Protein AF-A0A445B9T6-F1 (afdb_monomer_lite)

Sequence (59 aa):
MKPEDVIIREVYVVRLWENPSKFNEKEVGSIEMILQDIKGDRIHASIPNPILKKWLGNI

Radius of gyration: 13.99 Å; chains: 1; bounding box: 39×22×29 Å

pLDDT: mean 91.02, std 9.48, range [49.88, 98.19]

Secondary structure (DSSP, 8-state):
--GGGPPP--EEEEEEEEEE-SS-TTSEEEEEEEEEETT--EEEEEEEHHHHHHHH---

Foldseek 3Di:
DDPVVDDDADWDWPDWDFDACPVGRVDGQWIWTWIAGPVGDTDIDIGGPVNVCVVVDPD

Organism: Arachis hypogaea (NCBI:txid3818)

Structure (mmCIF, N/CA/C/O backbone):
data_AF-A0A445B9T6-F1
#
_entry.id   AF-A0A445B9T6-F1
#
loop_
_atom_site.group_PDB
_atom_site.id
_atom_site.type_symbol
_atom_site.label_atom_id
_atom_site.label_alt_id
_atom_site.label_comp_id
_atom_site.label_asym_id
_atom_site.label_entity_id
_atom_site.label_seq_id
_atom_site.pdbx_PDB_ins_code
_atom_site.Cartn_x
_atom_site.Cartn_y
_atom_site.Cartn_z
_atom_site.occupancy
_atom_site.B_iso_or_equiv
_atom_site.auth_seq_id
_atom_site.auth_comp_id
_atom_site.auth_asym_id
_atom_site.auth_atom_id
_atom_site.pdbx_PDB_model_num
ATOM 1 N N . MET A 1 1 ? 13.667 1.732 13.049 1.00 71.81 1 MET A N 1
ATOM 2 C CA . MET A 1 1 ? 14.090 1.917 11.651 1.00 71.81 1 MET A CA 1
ATOM 3 C C . MET A 1 1 ? 15.118 3.019 11.661 1.00 71.81 1 MET A C 1
ATOM 5 O O . MET A 1 1 ? 14.822 4.078 12.211 1.00 71.81 1 MET A O 1
ATOM 9 N N . LYS A 1 2 ? 16.332 2.734 11.211 1.00 86.06 2 LYS A N 1
ATOM 10 C CA . LYS A 1 2 ? 17.383 3.743 11.150 1.00 86.06 2 LYS A CA 1
ATOM 11 C C . LYS A 1 2 ? 17.238 4.528 9.835 1.00 86.06 2 LYS A C 1
ATOM 13 O O . LYS A 1 2 ? 16.634 4.000 8.902 1.00 86.06 2 LYS A O 1
ATOM 18 N N . PRO A 1 3 ? 17.704 5.784 9.744 1.00 82.00 3 PRO A N 1
ATOM 19 C CA . PRO A 1 3 ? 17.547 6.590 8.530 1.00 82.00 3 PRO A CA 1
ATOM 20 C C . PRO A 1 3 ? 18.104 5.922 7.266 1.00 82.00 3 PRO A C 1
ATOM 22 O O . PRO A 1 3 ? 17.522 6.060 6.196 1.00 82.00 3 PRO A O 1
ATOM 25 N N . GLU A 1 4 ? 19.184 5.154 7.397 1.00 88.94 4 GLU A N 1
ATOM 26 C CA . GLU A 1 4 ? 19.807 4.385 6.316 1.00 88.94 4 GLU A CA 1
ATOM 27 C C . GLU A 1 4 ? 18.938 3.241 5.769 1.00 88.94 4 GLU A C 1
ATOM 29 O O . GLU A 1 4 ? 19.179 2.773 4.660 1.00 88.94 4 GLU A O 1
ATOM 34 N N . ASP A 1 5 ? 17.903 2.824 6.505 1.00 90.62 5 ASP A N 1
ATOM 35 C CA . ASP A 1 5 ? 16.938 1.818 6.050 1.00 90.62 5 ASP A CA 1
ATOM 36 C C . ASP A 1 5 ? 15.858 2.435 5.129 1.00 90.62 5 ASP A C 1
ATOM 38 O O . ASP A 1 5 ? 15.023 1.716 4.576 1.00 90.62 5 ASP A O 1
ATOM 42 N N . VAL A 1 6 ? 15.828 3.770 4.979 1.00 87.12 6 VAL A N 1
ATOM 43 C CA . VAL A 1 6 ? 14.805 4.489 4.207 1.00 87.12 6 VAL A CA 1
ATOM 44 C C . VAL A 1 6 ? 15.233 4.634 2.753 1.00 87.12 6 VAL A C 1
ATOM 46 O O . VAL A 1 6 ? 16.184 5.337 2.423 1.00 87.12 6 VAL A O 1
ATOM 49 N N . ILE A 1 7 ? 14.461 4.022 1.859 1.00 87.00 7 ILE A N 1
ATOM 50 C CA . ILE A 1 7 ? 14.616 4.180 0.414 1.00 87.00 7 ILE A CA 1
ATOM 51 C C . ILE A 1 7 ? 13.543 5.149 -0.084 1.00 87.00 7 ILE A C 1
ATOM 53 O O . ILE A 1 7 ? 12.352 4.926 0.129 1.00 87.00 7 ILE A O 1
ATOM 57 N N . ILE A 1 8 ? 13.961 6.205 -0.782 1.00 88.69 8 ILE A N 1
ATOM 58 C CA .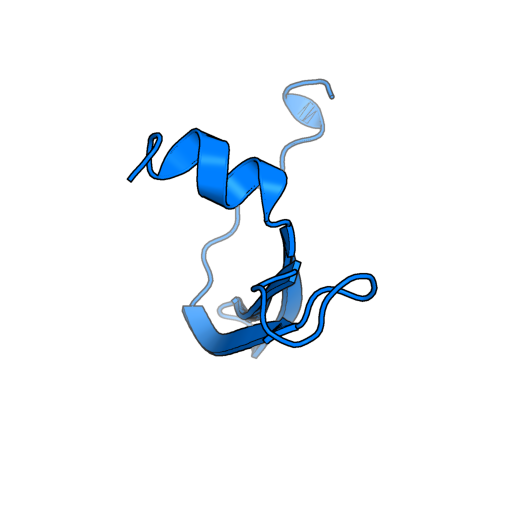 ILE A 1 8 ? 13.064 7.165 -1.437 1.00 88.69 8 ILE A CA 1
ATOM 59 C C . ILE A 1 8 ? 13.002 6.822 -2.927 1.00 88.69 8 ILE A C 1
ATOM 61 O O . ILE A 1 8 ? 14.037 6.629 -3.565 1.00 88.69 8 ILE A O 1
ATOM 65 N N . ARG A 1 9 ? 11.791 6.734 -3.486 1.00 88.81 9 ARG A N 1
ATOM 66 C CA . ARG A 1 9 ? 11.567 6.516 -4.920 1.00 88.81 9 ARG A CA 1
ATOM 67 C C . ARG A 1 9 ? 10.465 7.422 -5.446 1.00 88.81 9 ARG A C 1
ATOM 69 O O . ARG A 1 9 ? 9.446 7.605 -4.786 1.00 88.81 9 ARG A O 1
ATOM 76 N N . GLU A 1 10 ? 10.664 7.920 -6.659 1.00 94.56 10 GLU A N 1
ATOM 77 C CA . GLU A 1 10 ? 9.613 8.564 -7.439 1.00 94.5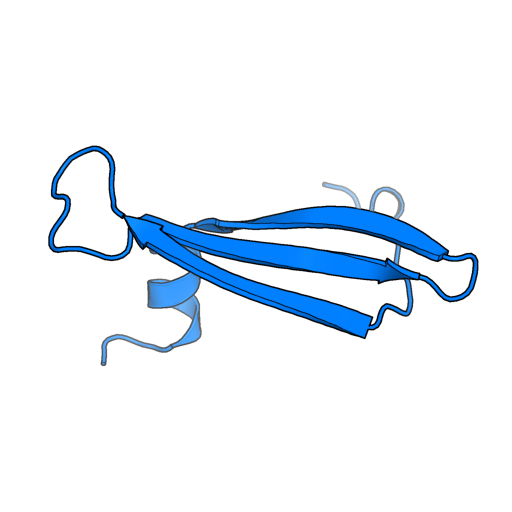6 10 GLU A CA 1
ATOM 78 C C . GLU A 1 10 ? 8.752 7.496 -8.111 1.00 94.56 10 GLU A C 1
ATOM 80 O O . GLU A 1 10 ? 9.259 6.573 -8.755 1.00 94.56 10 GLU A O 1
ATOM 85 N N . VAL A 1 11 ? 7.442 7.609 -7.924 1.00 96.12 11 VAL A N 1
ATOM 86 C CA . VAL A 1 11 ? 6.447 6.656 -8.413 1.00 96.12 11 VAL A CA 1
ATOM 87 C C . VAL A 1 11 ? 5.167 7.391 -8.791 1.00 96.12 11 VAL A C 1
ATOM 89 O O . VAL A 1 11 ? 4.883 8.474 -8.279 1.00 96.12 11 VAL A O 1
ATOM 92 N N . TYR A 1 12 ? 4.361 6.764 -9.640 1.00 97.06 12 TYR A N 1
ATOM 93 C CA . TYR A 1 12 ? 3.011 7.204 -9.976 1.00 97.06 12 TYR A CA 1
ATOM 94 C C . TYR A 1 12 ? 1.977 6.268 -9.350 1.00 97.06 12 TYR A C 1
ATOM 96 O O . TYR A 1 12 ? 2.183 5.053 -9.279 1.00 97.06 12 TYR A O 1
ATOM 104 N N . VAL A 1 13 ? 0.839 6.820 -8.922 1.00 97.06 13 VAL A N 1
ATOM 105 C CA . VAL A 1 13 ? -0.305 6.022 -8.460 1.00 97.06 13 VAL A CA 1
ATOM 106 C C . VAL A 1 13 ? -1.064 5.506 -9.680 1.00 97.06 13 VAL A C 1
ATOM 108 O O . VAL A 1 13 ? -1.620 6.289 -10.446 1.00 97.06 13 VAL A O 1
ATOM 111 N N . VAL A 1 14 ? -1.098 4.185 -9.860 1.00 97.88 14 VAL A N 1
ATOM 112 C CA . VAL A 1 14 ? -1.797 3.531 -10.981 1.00 97.88 14 VAL A CA 1
ATOM 113 C C . VAL A 1 14 ? -3.221 3.146 -10.598 1.00 97.88 14 VAL A C 1
ATOM 115 O O . VAL A 1 14 ? -4.138 3.253 -11.410 1.00 97.88 14 VAL A O 1
ATOM 118 N N . ARG A 1 15 ? -3.413 2.660 -9.369 1.00 98.12 15 ARG A N 1
ATOM 119 C CA . ARG A 1 15 ? -4.725 2.310 -8.807 1.00 98.12 15 ARG A CA 1
ATOM 120 C C . ARG A 1 15 ? -4.759 2.629 -7.324 1.00 98.12 15 ARG A C 1
ATOM 122 O O . ARG A 1 15 ? -3.745 2.469 -6.649 1.00 98.12 15 ARG A O 1
ATOM 129 N N . LEU A 1 16 ? -5.937 3.015 -6.851 1.00 97.69 16 LEU A N 1
ATOM 130 C CA . LEU A 1 16 ? -6.232 3.326 -5.460 1.00 97.69 16 LEU A CA 1
ATOM 131 C C . LEU A 1 16 ? -7.633 2.803 -5.139 1.00 97.69 16 LEU A C 1
ATOM 133 O O . LEU A 1 16 ? -8.554 3.049 -5.921 1.00 97.69 16 LEU A O 1
ATOM 137 N N . TRP A 1 17 ? -7.796 2.077 -4.037 1.00 97.75 17 TRP A N 1
ATOM 138 C CA . TRP A 1 17 ? -9.111 1.618 -3.589 1.00 97.75 17 TRP A CA 1
ATOM 139 C C . TRP A 1 17 ? -9.168 1.435 -2.072 1.00 97.75 17 TRP A C 1
ATOM 141 O O . TRP A 1 17 ? -8.153 1.222 -1.408 1.00 97.75 17 TRP A O 1
ATOM 151 N N . GLU A 1 18 ? -10.379 1.513 -1.529 1.00 96.12 18 GLU A N 1
ATOM 152 C CA . GLU A 1 18 ? -10.660 1.152 -0.143 1.00 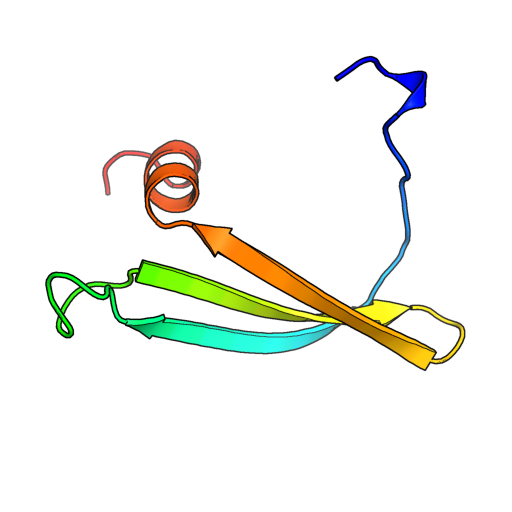96.12 18 GLU A CA 1
ATOM 153 C C . GLU A 1 18 ? -10.776 -0.366 -0.021 1.00 96.12 18 GLU A C 1
ATOM 155 O O . GLU A 1 18 ? -11.465 -1.021 -0.806 1.00 96.12 18 GLU A O 1
ATOM 160 N N . ASN A 1 19 ? -10.110 -0.929 0.980 1.00 96.62 19 ASN A N 1
ATOM 161 C CA . ASN A 1 19 ? -10.258 -2.323 1.356 1.00 96.62 19 ASN A CA 1
ATOM 162 C C . ASN A 1 19 ? -11.021 -2.406 2.691 1.00 96.62 19 ASN A C 1
ATOM 164 O O . ASN A 1 19 ? -10.591 -1.782 3.670 1.00 96.62 19 ASN A O 1
ATOM 168 N N . PRO A 1 20 ? -12.139 -3.151 2.759 1.00 95.88 20 PRO A N 1
ATOM 169 C CA . PRO A 1 20 ? -12.941 -3.258 3.972 1.00 95.88 20 PRO A CA 1
ATOM 170 C C . PRO A 1 20 ? -12.168 -3.840 5.159 1.00 95.88 20 PRO A C 1
ATOM 172 O O . PRO A 1 20 ? -11.254 -4.658 5.015 1.00 95.88 20 PRO A O 1
ATOM 175 N N . SER A 1 21 ? -12.555 -3.437 6.367 1.00 93.81 21 SER A N 1
ATOM 176 C CA . SER A 1 21 ? -12.036 -4.025 7.598 1.00 93.81 21 SER A CA 1
ATOM 177 C C . SER A 1 21 ? -12.489 -5.477 7.737 1.00 93.81 21 SER A C 1
ATOM 179 O O . SER A 1 21 ? -13.654 -5.808 7.534 1.00 93.81 21 SER A O 1
ATOM 181 N N . LYS A 1 22 ? -11.572 -6.342 8.186 1.00 92.56 22 LYS A N 1
ATOM 182 C CA . LYS A 1 22 ? -11.867 -7.754 8.489 1.00 92.56 22 LYS A CA 1
ATOM 183 C C . LYS A 1 22 ? -12.823 -7.934 9.674 1.00 92.56 22 LYS A C 1
ATOM 185 O O . LYS A 1 22 ? -13.368 -9.017 9.845 1.00 92.56 22 LYS A O 1
ATOM 190 N N . PHE A 1 23 ? -12.980 -6.907 10.513 1.00 91.31 23 PHE A N 1
ATOM 191 C CA . PHE A 1 23 ? -13.831 -6.948 11.708 1.00 91.31 23 PHE A CA 1
ATOM 192 C C . PHE A 1 23 ? -15.213 -6.326 11.473 1.00 91.31 23 PHE A C 1
ATOM 194 O O . PHE A 1 23 ? -16.168 -6.689 12.153 1.00 91.31 23 PHE A O 1
ATOM 201 N N . ASN A 1 24 ? -15.315 -5.385 10.529 1.00 92.69 24 ASN A N 1
ATOM 202 C CA . ASN A 1 24 ? -16.558 -4.723 10.144 1.00 92.69 24 ASN A CA 1
ATOM 203 C C . ASN A 1 24 ? -16.461 -4.285 8.677 1.00 92.69 24 ASN A C 1
ATOM 205 O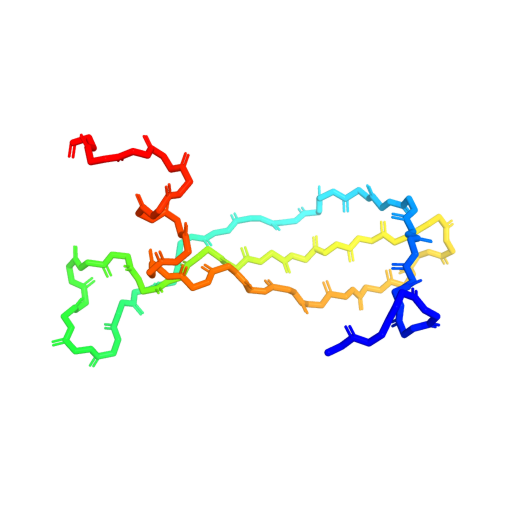 O . ASN A 1 24 ? -15.831 -3.276 8.376 1.00 92.69 24 ASN A O 1
ATOM 209 N N . GLU A 1 25 ? -17.111 -5.007 7.768 1.00 92.56 25 GLU A N 1
ATOM 210 C CA . GLU A 1 25 ? -17.044 -4.726 6.324 1.00 92.56 25 GLU A CA 1
ATOM 211 C C . GLU A 1 25 ? -17.632 -3.358 5.932 1.00 92.56 25 GLU A C 1
ATOM 213 O O . GLU A 1 25 ? -17.387 -2.874 4.831 1.00 92.56 25 GLU A O 1
ATOM 218 N N . LYS A 1 26 ? -18.385 -2.706 6.831 1.00 93.12 26 LYS A N 1
ATOM 219 C CA . LYS A 1 26 ? -18.895 -1.339 6.631 1.00 93.12 26 LYS A CA 1
ATOM 220 C C . LYS A 1 26 ? -17.855 -0.256 6.927 1.00 93.12 26 LYS A C 1
ATOM 222 O O . LYS A 1 26 ? -18.117 0.914 6.671 1.00 93.12 26 LYS A O 1
ATOM 227 N N . GLU A 1 27 ? -16.712 -0.622 7.502 1.00 91.38 27 GLU A N 1
ATOM 228 C CA . GLU A 1 27 ? -15.616 0.291 7.809 1.00 91.38 27 GLU A CA 1
ATOM 229 C C . GLU A 1 27 ? -14.440 0.079 6.859 1.00 91.38 27 GLU A C 1
ATOM 231 O O . GLU A 1 27 ? -14.080 -1.050 6.521 1.00 91.38 27 GLU A O 1
ATOM 236 N N . VAL A 1 28 ? -13.767 1.174 6.505 1.00 93.00 28 VAL A N 1
ATOM 237 C CA . VAL A 1 28 ? -12.494 1.116 5.783 1.00 93.00 28 VAL A CA 1
ATOM 238 C C . VAL A 1 28 ? -11.438 0.467 6.682 1.00 93.00 28 VAL A C 1
ATOM 240 O O . VAL A 1 28 ? -11.166 0.931 7.792 1.00 93.00 28 VAL A O 1
ATOM 243 N N . GLY A 1 29 ? -10.836 -0.625 6.215 1.00 94.75 29 GLY A N 1
ATOM 244 C CA . GLY A 1 29 ? -9.739 -1.325 6.889 1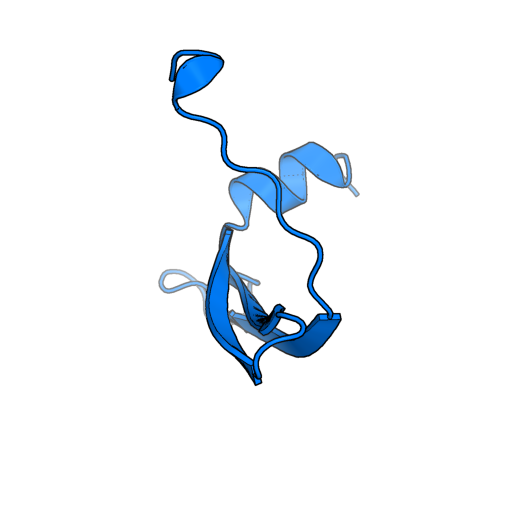.00 94.75 29 GLY A CA 1
ATOM 245 C C . GLY A 1 29 ? -8.368 -0.796 6.476 1.00 94.75 29 GLY A C 1
ATOM 246 O O . GLY A 1 29 ? -7.473 -0.646 7.315 1.00 94.75 29 GLY A O 1
ATOM 247 N N . SER A 1 30 ? -8.217 -0.473 5.197 1.00 96.19 30 SER A N 1
ATOM 248 C CA . SER A 1 30 ? -7.017 0.132 4.624 1.00 96.19 30 SER A CA 1
ATOM 249 C C . SER A 1 30 ? -7.335 0.832 3.305 1.00 96.19 30 SER A C 1
ATOM 251 O O . SER A 1 30 ? -8.346 0.551 2.663 1.00 96.19 30 SER A O 1
ATOM 253 N N . ILE A 1 31 ? -6.449 1.737 2.896 1.00 96.50 31 ILE A N 1
ATOM 254 C CA . ILE A 1 31 ? -6.344 2.154 1.498 1.00 96.50 31 ILE A CA 1
ATOM 255 C C . ILE A 1 31 ? -5.252 1.312 0.856 1.00 96.50 31 ILE A C 1
ATOM 257 O O . ILE A 1 31 ? -4.108 1.332 1.310 1.00 96.50 31 ILE A O 1
ATOM 261 N N . GLU A 1 32 ? -5.599 0.592 -0.197 1.00 97.75 32 GLU A N 1
ATOM 262 C CA . GLU A 1 32 ? -4.656 -0.183 -0.994 1.00 97.75 32 GLU A CA 1
ATOM 263 C C . GLU A 1 32 ? -4.332 0.572 -2.284 1.00 97.75 32 GLU A C 1
ATOM 265 O O . GLU A 1 32 ? -5.168 1.294 -2.843 1.00 97.75 32 GLU A O 1
ATOM 270 N N . MET A 1 33 ? -3.101 0.421 -2.763 1.00 97.94 33 MET A N 1
ATOM 271 C CA . MET A 1 33 ? -2.647 1.078 -3.980 1.00 97.94 33 MET A CA 1
ATOM 272 C C . MET A 1 33 ? -1.628 0.257 -4.755 1.00 97.94 33 MET A C 1
ATOM 274 O O . MET A 1 33 ? -0.807 -0.471 -4.194 1.00 97.94 33 MET A O 1
ATOM 278 N N . ILE A 1 34 ? -1.648 0.445 -6.072 1.00 98.19 34 ILE A N 1
ATOM 279 C CA . ILE A 1 34 ? -0.578 0.004 -6.964 1.00 98.19 34 ILE A CA 1
ATOM 280 C C . ILE A 1 34 ? 0.216 1.235 -7.379 1.00 98.19 34 ILE A C 1
ATOM 282 O O . ILE A 1 34 ? -0.319 2.136 -8.032 1.00 98.19 34 ILE A O 1
ATOM 286 N N . LEU A 1 35 ? 1.491 1.244 -7.011 1.00 97.62 35 LEU A N 1
ATOM 287 C CA . LEU A 1 35 ? 2.471 2.247 -7.403 1.00 97.62 35 LEU A CA 1
ATOM 288 C C . LEU A 1 35 ? 3.296 1.701 -8.565 1.00 97.62 35 LEU A C 1
ATOM 290 O O . LEU A 1 35 ? 3.595 0.506 -8.594 1.00 97.62 35 LEU A O 1
ATOM 294 N N . GLN A 1 36 ? 3.664 2.560 -9.508 1.00 97.38 36 GLN A N 1
ATOM 295 C CA . GLN A 1 36 ? 4.556 2.199 -10.605 1.00 97.38 36 GLN A CA 1
ATOM 296 C C . GLN A 1 36 ? 5.731 3.164 -10.683 1.00 97.38 36 GLN A C 1
ATOM 298 O O . GLN A 1 36 ? 5.533 4.379 -10.664 1.00 97.38 36 GLN A O 1
ATOM 303 N N . ASP A 1 37 ? 6.945 2.623 -10.762 1.00 95.25 37 ASP A N 1
ATOM 304 C CA . ASP A 1 37 ? 8.143 3.431 -10.976 1.00 95.25 37 ASP A CA 1
ATOM 305 C C . ASP A 1 37 ? 8.398 3.702 -12.468 1.00 95.25 37 ASP A C 1
ATOM 307 O O . ASP A 1 37 ? 7.735 3.158 -13.355 1.00 95.25 37 ASP A O 1
ATOM 311 N N . ILE A 1 38 ? 9.379 4.559 -12.755 1.00 94.56 38 ILE A N 1
ATOM 312 C CA . ILE A 1 38 ? 9.730 4.957 -14.126 1.00 94.56 38 ILE A CA 1
ATOM 313 C C . ILE A 1 38 ? 10.205 3.794 -15.013 1.00 94.56 38 ILE A C 1
ATOM 315 O O . ILE A 1 38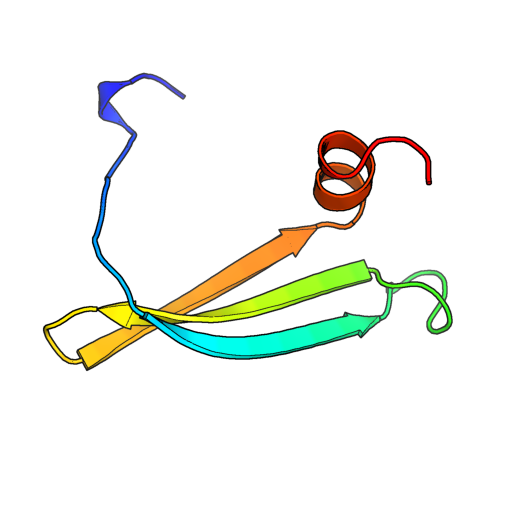 ? 10.214 3.925 -16.235 1.00 94.56 38 ILE A O 1
ATOM 319 N N . LYS A 1 39 ? 10.626 2.668 -14.420 1.00 94.38 39 LYS A N 1
ATOM 320 C CA . LYS A 1 39 ? 11.054 1.463 -15.146 1.00 94.38 39 LYS A CA 1
ATOM 321 C C . LYS A 1 39 ? 9.878 0.535 -15.442 1.00 94.38 39 LYS A C 1
ATOM 323 O O . LYS A 1 39 ? 10.028 -0.417 -16.203 1.00 94.38 39 LYS A O 1
ATOM 328 N N . GLY A 1 40 ? 8.711 0.841 -14.882 1.00 93.69 40 GLY A N 1
ATOM 329 C CA . GLY A 1 40 ? 7.490 0.077 -15.043 1.00 93.69 40 GLY A CA 1
ATOM 330 C C . GLY A 1 40 ? 7.261 -0.957 -13.943 1.00 93.69 40 GLY A C 1
ATOM 331 O O . GLY A 1 40 ? 6.228 -1.633 -13.999 1.00 93.69 40 GLY A O 1
ATOM 332 N N . ASP A 1 41 ? 8.146 -1.051 -12.943 1.00 95.94 41 ASP A N 1
ATOM 333 C CA . ASP A 1 41 ? 7.988 -1.979 -11.823 1.00 95.94 41 ASP A CA 1
ATOM 334 C C . ASP A 1 41 ? 6.773 -1.582 -10.987 1.00 95.94 41 ASP A C 1
ATOM 336 O O . ASP A 1 41 ? 6.534 -0.399 -10.733 1.00 95.94 41 ASP A O 1
ATOM 340 N N . ARG A 1 42 ? 5.992 -2.578 -10.553 1.00 96.12 42 ARG A N 1
ATOM 341 C CA . ARG A 1 42 ? 4.770 -2.364 -9.771 1.00 96.12 42 ARG A CA 1
ATOM 342 C C . ARG A 1 42 ? 4.960 -2.785 -8.325 1.00 96.12 42 ARG A C 1
ATOM 344 O O . ARG A 1 42 ? 5.367 -3.910 -8.049 1.00 96.12 42 ARG A O 1
ATOM 351 N N . ILE A 1 43 ? 4.591 -1.895 -7.414 1.00 95.81 43 ILE A N 1
ATOM 352 C CA . ILE A 1 43 ? 4.652 -2.106 -5.969 1.00 95.81 43 ILE A CA 1
ATOM 353 C C . ILE A 1 43 ? 3.229 -2.050 -5.427 1.00 95.81 43 ILE A C 1
ATOM 355 O O . ILE A 1 43 ? 2.503 -1.085 -5.670 1.00 95.81 43 ILE A O 1
ATOM 359 N N . HIS A 1 44 ? 2.834 -3.082 -4.686 1.00 97.12 44 HIS A N 1
ATOM 360 C CA . HIS A 1 44 ? 1.611 -3.038 -3.897 1.00 97.12 44 HIS A CA 1
ATOM 361 C C . HIS A 1 44 ? 1.913 -2.400 -2.543 1.00 97.12 44 HIS A C 1
ATOM 363 O O . HIS A 1 44 ? 2.837 -2.831 -1.850 1.00 97.12 44 HIS A O 1
ATOM 369 N N . ALA A 1 45 ? 1.153 -1.372 -2.181 1.00 96.19 45 ALA A N 1
ATOM 370 C CA . ALA A 1 45 ? 1.292 -0.674 -0.913 1.00 96.19 45 ALA A CA 1
ATOM 371 C C . ALA A 1 45 ? -0.068 -0.535 -0.227 1.00 96.19 45 ALA A C 1
ATOM 373 O O . ALA A 1 45 ? -1.097 -0.389 -0.883 1.00 96.19 45 ALA A O 1
ATOM 374 N N . SER A 1 46 ? -0.040 -0.551 1.103 1.00 96.50 46 SER A N 1
ATOM 375 C CA . SER A 1 46 ? -1.218 -0.449 1.959 1.00 96.50 46 SER A CA 1
ATOM 376 C C . SER A 1 46 ? -1.005 0.652 2.989 1.00 96.50 46 SER A C 1
ATOM 378 O O . SER A 1 46 ? 0.057 0.724 3.615 1.00 96.50 46 SER A O 1
ATOM 380 N N . ILE A 1 47 ? -2.020 1.490 3.190 1.00 95.19 47 ILE A N 1
ATOM 381 C CA . ILE A 1 47 ? -2.108 2.409 4.322 1.00 95.19 47 ILE A CA 1
ATOM 382 C C . ILE A 1 47 ? -3.203 1.890 5.262 1.00 95.19 47 ILE A C 1
ATOM 384 O O . ILE A 1 47 ? -4.391 2.021 4.954 1.00 95.19 47 ILE A O 1
ATOM 388 N N . PRO A 1 48 ? -2.839 1.318 6.424 1.00 94.50 48 PRO A N 1
ATOM 389 C CA . PRO A 1 48 ? -3.810 0.823 7.394 1.00 94.50 48 PRO A CA 1
ATOM 390 C C . PRO A 1 48 ? -4.675 1.941 7.990 1.00 94.50 48 PRO A C 1
ATOM 392 O O . PRO A 1 48 ? -4.184 3.039 8.262 1.00 94.50 48 PRO A O 1
ATOM 395 N N . ASN A 1 49 ? -5.936 1.635 8.309 1.00 92.31 49 ASN A N 1
ATOM 396 C CA . ASN A 1 49 ? -6.887 2.589 8.892 1.00 92.31 49 ASN A CA 1
ATOM 397 C C . ASN A 1 49 ? -6.378 3.345 10.141 1.00 92.31 49 ASN A C 1
ATOM 399 O O . ASN A 1 49 ? -6.585 4.555 10.217 1.00 92.31 49 ASN A O 1
ATOM 403 N N . PRO A 1 50 ? -5.646 2.730 11.097 1.00 90.06 50 PRO A N 1
ATOM 404 C CA . PRO A 1 50 ? -5.082 3.483 12.223 1.00 90.06 50 PRO A CA 1
ATOM 405 C C . PRO A 1 50 ? -4.146 4.623 11.796 1.00 90.06 50 PRO A C 1
ATOM 407 O O . PRO A 1 50 ? -4.113 5.672 12.438 1.00 90.06 50 PRO A O 1
ATOM 410 N N . ILE A 1 51 ? -3.400 4.435 10.702 1.00 91.25 51 ILE A N 1
ATOM 411 C CA . ILE A 1 51 ? -2.525 5.465 10.138 1.00 91.25 51 ILE A CA 1
ATOM 412 C C . ILE A 1 51 ? -3.371 6.543 9.459 1.00 91.25 51 ILE A C 1
ATOM 414 O O . ILE A 1 51 ? -3.147 7.720 9.725 1.00 91.25 51 ILE A O 1
ATOM 418 N N . LEU A 1 52 ? -4.382 6.163 8.670 1.00 87.56 52 LEU A N 1
ATOM 419 C CA . LEU A 1 52 ? -5.312 7.117 8.048 1.00 87.56 52 LEU A CA 1
ATOM 420 C C . LEU A 1 52 ? -5.958 8.036 9.089 1.00 87.56 52 LEU A C 1
ATOM 422 O O . LEU A 1 52 ? -5.870 9.254 8.965 1.00 87.56 52 LEU A O 1
ATOM 426 N N . LYS A 1 53 ? -6.524 7.458 10.156 1.00 87.19 53 LYS A N 1
ATOM 427 C CA . LYS A 1 53 ? -7.158 8.202 11.257 1.00 87.19 53 LYS A CA 1
ATOM 428 C C . LYS A 1 53 ? -6.191 9.167 11.938 1.00 87.19 53 LYS A C 1
ATOM 430 O O . LYS A 1 53 ? -6.558 10.292 12.255 1.00 87.19 53 LYS A O 1
ATOM 435 N N . LYS A 1 54 ? -4.936 8.750 12.140 1.00 88.69 54 LYS A N 1
ATOM 436 C CA . LYS A 1 54 ? -3.904 9.617 12.721 1.00 88.69 54 LYS A CA 1
ATOM 437 C C . LYS A 1 54 ? -3.576 10.812 11.816 1.00 88.69 54 LYS A C 1
ATOM 439 O O . LYS A 1 54 ? -3.362 11.904 12.330 1.00 88.69 54 LYS A O 1
ATOM 444 N N . TRP A 1 55 ? -3.493 10.601 10.503 1.00 83.69 55 TRP A N 1
ATOM 445 C CA . TRP A 1 55 ? -3.070 11.627 9.542 1.00 83.69 55 TRP A CA 1
ATOM 446 C C . TRP A 1 55 ? -4.180 12.590 9.131 1.00 83.69 55 TRP A C 1
ATOM 448 O O . TRP A 1 55 ? -3.903 13.766 8.917 1.00 83.69 55 TRP A O 1
ATOM 458 N N . LEU A 1 56 ? -5.420 12.116 9.039 1.00 81.81 56 LEU A N 1
ATOM 459 C CA . LEU A 1 56 ? -6.567 12.948 8.671 1.00 81.81 56 LEU A CA 1
ATOM 460 C C . LEU A 1 56 ? -7.065 13.824 9.834 1.00 81.81 56 LEU A C 1
ATOM 462 O O . LEU A 1 56 ? -7.900 14.699 9.624 1.00 81.81 56 LEU A O 1
ATOM 466 N N . GLY A 1 57 ? -6.534 13.618 11.047 1.00 62.97 57 GLY A N 1
ATOM 467 C CA . GLY A 1 57 ? -7.153 14.112 12.273 1.00 62.97 57 GLY A CA 1
ATOM 468 C C . GLY A 1 57 ? -8.473 13.381 12.522 1.00 62.97 57 GLY A C 1
ATOM 469 O O . GLY A 1 57 ? -9.032 12.768 11.617 1.00 62.97 57 GLY A O 1
ATOM 470 N N . ASN A 1 58 ? -8.975 13.391 13.756 1.00 56.72 58 ASN A N 1
ATOM 471 C CA . ASN A 1 58 ? -10.332 12.908 14.015 1.00 56.72 58 ASN A CA 1
ATOM 472 C C . ASN A 1 58 ? -11.321 13.797 13.236 1.00 56.72 58 ASN A C 1
ATOM 474 O O . ASN A 1 58 ? -11.676 14.868 13.724 1.00 56.72 58 ASN A O 1
ATOM 478 N N . ILE A 1 59 ? -11.693 13.382 12.024 1.00 49.88 59 ILE A N 1
ATOM 479 C CA . ILE A 1 59 ? -12.832 13.916 11.272 1.00 49.88 59 ILE A CA 1
ATOM 480 C C . ILE A 1 59 ? -14.104 13.323 11.873 1.00 49.88 59 ILE A C 1
ATOM 482 O O . ILE A 1 59 ? -14.103 12.097 12.140 1.00 49.88 59 ILE A O 1
#